Protein AF-A0AAV1B7C9-F1 (afdb_monomer_lite)

Radius of gyration: 20.55 Å; chains: 1; bounding box: 75×35×43 Å

Sequence (140 aa):
MKQSDSLNSNLNHEIRRKSQQPEHWKCLRLHTLDHLLSQLNLKTITGTLQYKSCLIQIDIHFDLLKKFEKVASYIKEKKYEVFQRAPDAWLKPVLPDCKSCRRKNKMQPLIEKKKEINWVFLVLIGCCNVRHLHMTGARK

Secondary structure (DSSP, 8-state):
--SHHHHHHHHHHHHHHTT---TT--PPPP--HHIIIIIS---EEEEEEE-TTT--EEEEEEEHHHHHHHHHHHHHHHTTT-SSS--HHHHS--PPPPTTT--TT--EE--S-GGG--HHHHHHTT---HHHH-------

pLDDT: mean 75.56, std 18.02, range [37.5, 95.62]

Foldseek 3Di:
DPDVVVVVVVVVVVVVVVPCDDPPDPDDDDDDPCCCCPVVVPQKDKFWWAQPVVRDIDIDIDGLVVLVCVLVVVCVVCVVVQPDHDDVCLQQFQDCADPPPRHGSRIATDDPDLVPDPPSVCNSRSNDDVVSVDPPPPDD

Structure (mmCIF, N/CA/C/O backbone):
data_AF-A0AAV1B7C9-F1
#
_entry.id   AF-A0AAV1B7C9-F1
#
loop_
_atom_site.group_PDB
_atom_site.id
_atom_site.type_symbol
_atom_site.label_atom_id
_atom_site.label_alt_id
_atom_site.label_comp_id
_atom_site.label_asym_id
_atom_site.label_entity_id
_atom_site.label_seq_id
_atom_site.pdbx_PDB_ins_code
_atom_site.Cartn_x
_atom_site.Cartn_y
_atom_site.Cartn_z
_atom_site.occupancy
_atom_site.B_iso_or_equiv
_atom_site.auth_seq_id
_atom_site.auth_comp_id
_atom_site.auth_asym_id
_atom_site.auth_atom_id
_atom_site.pdbx_PDB_model_num
ATOM 1 N N . MET A 1 1 ? 53.708 -12.780 -5.571 1.00 44.34 1 MET A N 1
ATOM 2 C CA . MET A 1 1 ? 52.281 -12.776 -5.967 1.00 44.34 1 MET A CA 1
ATOM 3 C C . MET A 1 1 ? 51.424 -12.498 -4.724 1.00 44.34 1 MET A C 1
ATOM 5 O O . MET A 1 1 ? 50.982 -13.429 -4.076 1.00 44.34 1 MET A O 1
ATOM 9 N N . LYS A 1 2 ? 51.320 -11.230 -4.289 1.00 48.50 2 LYS A N 1
ATOM 10 C CA . LYS A 1 2 ? 50.573 -10.799 -3.079 1.00 48.50 2 LYS A CA 1
ATOM 11 C C . LYS A 1 2 ? 49.985 -9.386 -3.263 1.00 48.50 2 LYS A C 1
ATOM 13 O O . LYS A 1 2 ? 50.160 -8.520 -2.415 1.00 48.50 2 LYS A O 1
ATOM 18 N N . GLN A 1 3 ? 49.376 -9.111 -4.417 1.00 46.75 3 GLN A N 1
ATOM 19 C CA . GLN A 1 3 ? 48.792 -7.789 -4.715 1.00 46.75 3 GLN A CA 1
ATO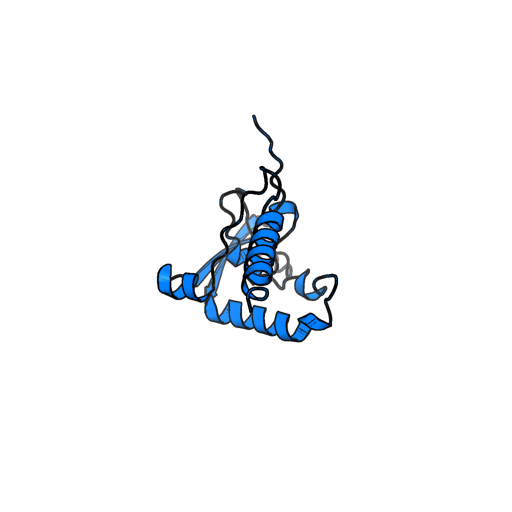M 20 C C . GLN A 1 3 ? 47.272 -7.822 -4.929 1.00 46.75 3 GLN A C 1
ATOM 22 O O . GLN A 1 3 ? 46.627 -6.785 -4.816 1.00 46.75 3 GLN A O 1
ATOM 27 N N . SER A 1 4 ? 46.674 -9.001 -5.132 1.00 45.09 4 SER A N 1
ATOM 28 C CA . SER A 1 4 ? 45.223 -9.174 -5.295 1.00 45.09 4 SER A CA 1
ATOM 29 C C . SER A 1 4 ? 44.439 -9.087 -3.979 1.00 45.09 4 SER A C 1
ATOM 31 O O . SER A 1 4 ? 43.325 -8.569 -3.962 1.00 45.09 4 SER A O 1
ATOM 33 N N . ASP A 1 5 ? 45.023 -9.525 -2.861 1.00 49.56 5 ASP A N 1
ATOM 34 C CA . ASP A 1 5 ? 44.287 -9.647 -1.590 1.00 49.56 5 ASP A CA 1
ATOM 35 C C . ASP A 1 5 ? 44.168 -8.310 -0.839 1.00 49.56 5 ASP A C 1
ATOM 37 O O . ASP A 1 5 ? 43.221 -8.083 -0.088 1.00 49.56 5 ASP A O 1
ATOM 41 N N . SER A 1 6 ? 45.097 -7.382 -1.099 1.00 46.94 6 SER A N 1
ATOM 42 C CA . SER A 1 6 ? 45.088 -6.026 -0.531 1.00 46.94 6 SER A CA 1
ATOM 43 C C . SER A 1 6 ? 44.044 -5.118 -1.197 1.00 46.94 6 SER A C 1
ATOM 45 O O . SER A 1 6 ? 43.419 -4.290 -0.539 1.00 46.94 6 SER A O 1
ATOM 47 N N . LEU A 1 7 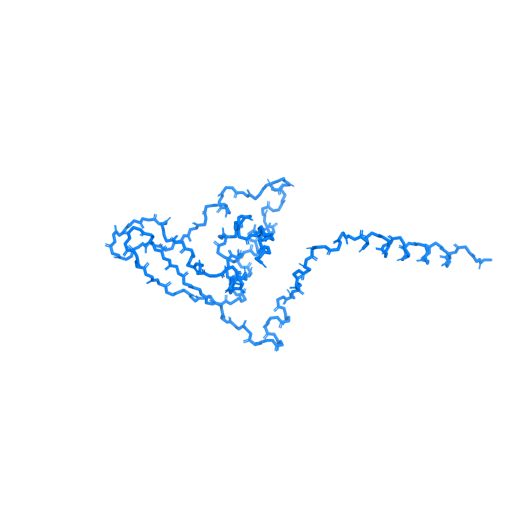? 43.785 -5.286 -2.497 1.00 47.78 7 LEU A N 1
ATOM 48 C CA . LEU A 1 7 ? 42.761 -4.498 -3.197 1.00 47.78 7 LEU A CA 1
ATOM 49 C C . LEU A 1 7 ? 41.343 -4.905 -2.772 1.00 47.78 7 LEU A C 1
ATOM 51 O O . LEU A 1 7 ? 40.483 -4.044 -2.593 1.00 47.78 7 LEU A O 1
ATOM 55 N N . ASN A 1 8 ? 41.117 -6.198 -2.517 1.00 50.81 8 ASN A N 1
ATOM 56 C CA . ASN A 1 8 ? 39.823 -6.701 -2.052 1.00 50.81 8 ASN A CA 1
ATOM 57 C C . ASN A 1 8 ? 39.514 -6.311 -0.597 1.00 50.81 8 ASN A C 1
ATOM 59 O O . ASN A 1 8 ? 38.357 -6.054 -0.260 1.00 50.81 8 ASN A O 1
ATOM 63 N N . SER A 1 9 ? 40.519 -6.223 0.281 1.00 49.19 9 SER A N 1
ATOM 64 C CA . SER A 1 9 ? 40.309 -5.741 1.653 1.00 49.19 9 SER A CA 1
ATOM 65 C C . SER A 1 9 ? 40.034 -4.234 1.692 1.00 49.19 9 SER A C 1
ATOM 67 O O . SER A 1 9 ? 39.154 -3.791 2.434 1.00 49.19 9 SER A O 1
ATOM 69 N N . ASN A 1 10 ? 40.702 -3.458 0.833 1.00 52.94 10 ASN A N 1
ATOM 70 C CA . ASN A 1 10 ? 40.494 -2.017 0.717 1.00 52.94 10 ASN A CA 1
ATOM 71 C C . ASN A 1 10 ? 39.118 -1.667 0.133 1.00 52.94 10 ASN A C 1
ATOM 73 O O . ASN A 1 10 ? 38.445 -0.800 0.687 1.00 52.94 10 ASN A O 1
ATOM 77 N N . LEU A 1 11 ? 38.630 -2.397 -0.878 1.00 49.97 11 LEU A N 1
ATOM 78 C CA . LEU A 1 11 ? 37.284 -2.189 -1.430 1.00 49.97 11 LEU A CA 1
ATOM 79 C C . LEU A 1 11 ? 36.189 -2.476 -0.386 1.00 49.97 11 LEU A C 1
ATOM 81 O O . LEU A 1 11 ? 35.245 -1.702 -0.226 1.00 49.97 11 LEU A O 1
ATOM 85 N N . ASN A 1 12 ? 36.353 -3.546 0.398 1.00 48.03 12 ASN A N 1
ATOM 86 C CA . ASN A 1 12 ? 35.435 -3.885 1.489 1.00 48.03 12 ASN A CA 1
ATOM 87 C C . ASN A 1 12 ? 35.490 -2.870 2.647 1.00 48.03 12 ASN A C 1
ATOM 89 O O . ASN A 1 12 ? 34.463 -2.563 3.260 1.00 48.03 12 ASN A O 1
ATOM 93 N N . HIS A 1 13 ? 36.663 -2.295 2.928 1.00 46.22 13 HIS A N 1
ATOM 94 C CA . HIS A 1 13 ? 36.818 -1.228 3.918 1.00 46.22 13 HIS A CA 1
ATOM 95 C C . HIS A 1 13 ? 36.212 0.104 3.432 1.00 46.22 13 HIS A C 1
ATOM 97 O O . HIS A 1 13 ? 35.698 0.891 4.232 1.00 46.22 13 HIS A O 1
ATOM 103 N N . GLU A 1 14 ? 36.237 0.375 2.131 1.00 46.12 14 GLU A N 1
ATOM 104 C CA . GLU A 1 14 ? 35.696 1.599 1.535 1.00 46.12 14 GLU A CA 1
ATOM 105 C C . GLU A 1 14 ? 34.162 1.557 1.421 1.00 46.12 14 GLU A C 1
ATOM 107 O O . GLU A 1 14 ? 33.488 2.551 1.704 1.00 46.12 14 GLU A O 1
ATOM 112 N N . ILE A 1 15 ? 33.592 0.371 1.171 1.00 50.75 15 ILE A N 1
ATOM 113 C CA . ILE A 1 15 ? 32.145 0.112 1.271 1.00 50.75 15 ILE A CA 1
ATOM 114 C C . ILE A 1 15 ? 31.652 0.293 2.720 1.00 50.75 15 ILE A C 1
ATOM 116 O O . ILE A 1 15 ? 30.602 0.898 2.935 1.00 50.75 15 ILE A O 1
ATOM 120 N N . ARG A 1 16 ? 32.441 -0.121 3.727 1.00 44.38 16 ARG A N 1
ATOM 121 C CA . ARG A 1 16 ? 32.158 0.146 5.156 1.00 44.38 16 ARG A CA 1
ATOM 122 C C . ARG A 1 16 ? 32.345 1.609 5.572 1.00 44.38 16 ARG A C 1
ATOM 124 O O . ARG A 1 16 ? 31.698 2.054 6.513 1.00 44.38 16 ARG A O 1
ATOM 131 N N . ARG A 1 17 ? 33.187 2.393 4.894 1.00 39.44 17 ARG A N 1
ATOM 132 C CA . ARG A 1 17 ? 33.321 3.832 5.195 1.00 39.44 17 ARG A CA 1
ATOM 133 C C . ARG A 1 17 ? 32.174 4.668 4.623 1.00 39.44 17 ARG A C 1
ATOM 135 O O . ARG A 1 17 ? 31.804 5.667 5.230 1.00 39.44 17 ARG A O 1
ATOM 142 N N . LYS A 1 18 ? 31.519 4.232 3.539 1.00 39.12 18 LYS A N 1
ATOM 143 C CA . LYS A 1 18 ? 30.287 4.886 3.048 1.00 39.12 18 LYS A CA 1
ATOM 144 C C . LYS A 1 18 ? 29.045 4.628 3.916 1.00 39.12 18 LYS A C 1
ATOM 146 O O . LYS A 1 18 ? 28.028 5.287 3.703 1.00 39.12 18 LYS A O 1
ATOM 151 N N . SER A 1 19 ? 29.120 3.739 4.915 1.00 48.16 19 SER A N 1
ATOM 152 C CA . SER A 1 19 ? 28.066 3.565 5.928 1.00 48.16 19 SER A CA 1
ATOM 153 C C . SER A 1 19 ? 28.167 4.514 7.128 1.00 48.16 19 SER A C 1
ATOM 155 O O . SER A 1 19 ? 27.333 4.430 8.025 1.00 48.16 19 SER A O 1
ATOM 157 N N . GLN A 1 20 ? 29.117 5.457 7.143 1.00 48.12 20 GLN A N 1
ATOM 158 C CA . GLN A 1 20 ? 29.117 6.560 8.110 1.00 48.12 20 GLN A CA 1
ATOM 159 C C . GLN A 1 20 ? 28.099 7.634 7.669 1.00 48.12 20 GLN A C 1
ATOM 161 O O . GLN A 1 20 ? 28.437 8.693 7.149 1.00 48.12 20 GLN A O 1
ATOM 166 N N . GLN A 1 21 ? 26.816 7.311 7.801 1.00 51.94 21 GLN A N 1
ATOM 167 C CA . GLN A 1 21 ? 25.692 8.222 7.575 1.00 51.94 21 GLN A CA 1
ATOM 168 C C . GLN A 1 21 ? 25.249 8.798 8.937 1.00 51.94 21 GLN A C 1
ATOM 170 O O . GLN A 1 21 ? 25.263 8.062 9.922 1.00 51.94 21 GLN A O 1
ATOM 175 N N . PRO A 1 22 ? 24.853 10.081 9.025 1.00 42.78 22 PRO A N 1
ATOM 176 C CA . PRO A 1 22 ? 24.742 10.837 10.282 1.00 42.78 22 PRO A CA 1
ATOM 177 C C . PRO A 1 22 ? 23.819 10.192 11.333 1.00 42.78 22 PRO A C 1
ATOM 179 O O . PRO A 1 22 ? 22.810 9.600 10.995 1.00 42.78 22 PRO A O 1
ATOM 182 N N . GLU A 1 23 ? 24.111 10.370 12.620 1.00 46.16 23 GLU A N 1
ATOM 183 C CA . GLU A 1 23 ? 23.472 9.754 13.810 1.00 46.16 23 GLU A CA 1
ATOM 184 C C . GLU A 1 23 ? 21.951 10.024 14.032 1.00 46.16 23 GLU A C 1
ATOM 186 O O . GLU A 1 23 ? 21.461 9.975 15.156 1.00 46.16 23 GLU A O 1
ATOM 191 N N . HIS A 1 24 ? 21.155 10.327 13.002 1.00 50.75 24 HIS A N 1
ATOM 192 C CA . HIS A 1 24 ? 19.719 10.621 13.146 1.00 50.75 24 HIS A CA 1
ATOM 193 C C . HIS A 1 24 ? 18.784 9.982 12.104 1.00 50.75 24 HIS A C 1
ATOM 195 O O . HIS A 1 24 ? 17.564 10.122 12.233 1.00 50.75 24 HIS A O 1
ATOM 201 N N . TRP A 1 25 ? 19.276 9.247 11.101 1.00 46.09 25 TRP A N 1
ATOM 202 C CA . TRP A 1 25 ? 18.384 8.485 10.216 1.00 46.09 25 TRP A CA 1
ATOM 203 C C . TRP A 1 25 ? 18.091 7.125 10.858 1.00 46.09 25 TRP A C 1
ATOM 205 O O . TRP A 1 25 ? 18.892 6.195 10.838 1.00 46.09 25 TRP A O 1
ATOM 215 N N . LYS A 1 26 ? 16.907 6.987 11.456 1.00 50.78 26 LYS A N 1
ATOM 216 C CA . LYS A 1 26 ? 16.414 5.673 11.874 1.00 50.78 26 LYS A CA 1
ATOM 217 C C . LYS A 1 26 ? 16.237 4.829 10.609 1.00 50.78 26 LYS A C 1
ATOM 219 O O . LYS A 1 26 ? 15.351 5.123 9.807 1.00 50.78 26 LYS A O 1
ATOM 224 N N . CYS A 1 27 ? 17.089 3.825 10.400 1.00 53.47 27 CYS A N 1
ATOM 225 C CA . CYS A 1 27 ? 16.982 2.945 9.242 1.00 53.47 27 CYS A CA 1
ATOM 226 C C . CYS A 1 27 ? 15.609 2.266 9.266 1.00 53.47 27 CYS A C 1
ATOM 228 O O . CYS A 1 27 ? 15.272 1.553 10.216 1.00 53.47 27 CYS A O 1
ATOM 230 N N . LEU A 1 28 ? 14.808 2.473 8.224 1.00 61.12 28 LEU A N 1
ATOM 231 C CA . LEU A 1 28 ? 13.632 1.644 8.006 1.00 61.12 28 LEU A CA 1
ATOM 232 C C . LEU A 1 28 ? 14.133 0.225 7.698 1.00 61.12 28 LEU A C 1
ATOM 234 O O . LEU A 1 28 ? 14.960 0.050 6.804 1.00 61.12 28 LEU A O 1
ATOM 238 N N . ARG A 1 29 ? 13.668 -0.787 8.442 1.00 70.31 29 ARG A N 1
ATOM 239 C CA . ARG A 1 29 ? 14.011 -2.182 8.133 1.00 70.31 29 ARG A CA 1
ATOM 240 C C . ARG A 1 29 ? 13.421 -2.549 6.775 1.00 70.31 29 ARG A C 1
ATOM 242 O O . ARG A 1 29 ? 12.205 -2.502 6.593 1.00 70.31 29 ARG A O 1
ATOM 249 N N . LEU A 1 30 ? 14.293 -2.891 5.831 1.00 74.06 30 LEU A N 1
ATOM 250 C CA . LEU A 1 30 ? 13.900 -3.381 4.519 1.00 74.06 30 LEU A CA 1
ATOM 251 C C . LEU A 1 30 ? 13.554 -4.868 4.634 1.00 74.06 30 LEU A C 1
ATOM 253 O O . LEU A 1 30 ? 14.399 -5.672 5.020 1.00 74.06 30 LEU A O 1
ATOM 257 N N . HIS A 1 31 ? 12.321 -5.225 4.287 1.00 83.38 31 HIS A N 1
ATOM 258 C CA . HIS A 1 31 ? 11.877 -6.614 4.203 1.00 83.38 31 HIS A CA 1
ATOM 259 C C . HIS A 1 31 ? 11.689 -7.005 2.736 1.00 83.38 31 HIS A C 1
ATOM 261 O O . HIS A 1 31 ? 11.152 -6.227 1.945 1.00 83.38 31 HIS A O 1
ATOM 267 N N . THR A 1 32 ? 12.129 -8.209 2.372 1.00 89.44 32 THR A N 1
ATOM 268 C CA . THR A 1 32 ? 11.845 -8.796 1.056 1.00 89.44 32 THR A CA 1
ATOM 269 C C . THR A 1 32 ? 10.402 -9.296 1.006 1.00 89.44 32 THR A C 1
ATOM 271 O O . THR A 1 32 ? 9.808 -9.598 2.041 1.00 89.44 32 THR A O 1
ATOM 274 N N . LEU A 1 33 ? 9.828 -9.415 -0.197 1.00 90.19 33 LEU A N 1
ATOM 275 C CA . LEU A 1 33 ? 8.487 -9.988 -0.361 1.00 90.19 33 LEU A CA 1
ATOM 276 C C . LEU A 1 33 ? 8.406 -11.408 0.221 1.00 90.19 33 LEU A C 1
ATOM 278 O O . LEU A 1 33 ? 7.448 -11.723 0.919 1.00 90.19 33 LEU A O 1
ATOM 282 N N . ASP A 1 34 ? 9.432 -12.227 -0.014 1.00 91.56 34 ASP A N 1
ATOM 283 C CA . ASP A 1 34 ? 9.516 -13.579 0.541 1.00 91.56 34 ASP A CA 1
ATOM 284 C C . ASP A 1 34 ? 9.504 -13.573 2.076 1.00 91.56 34 ASP A C 1
ATOM 286 O O . ASP A 1 34 ? 8.725 -14.295 2.684 1.00 91.56 34 ASP A O 1
ATOM 290 N N . HIS A 1 35 ? 10.251 -12.675 2.725 1.00 92.00 35 HIS A N 1
ATOM 291 C CA . HIS A 1 35 ? 10.183 -12.526 4.180 1.00 92.00 35 HIS A CA 1
ATOM 292 C C . HIS A 1 35 ? 8.755 -12.189 4.650 1.00 92.00 35 HIS A C 1
ATOM 294 O O . HIS A 1 35 ? 8.286 -12.725 5.656 1.00 92.00 35 HIS A O 1
ATOM 300 N N . LEU A 1 36 ? 8.047 -11.290 3.955 1.00 90.38 36 LEU A N 1
ATOM 301 C CA . LEU A 1 36 ? 6.669 -10.931 4.315 1.00 90.38 36 LEU A CA 1
ATOM 302 C C . LEU A 1 36 ? 5.712 -12.128 4.190 1.00 90.38 36 LEU A C 1
ATOM 304 O O . LEU A 1 36 ? 4.872 -12.330 5.065 1.00 90.38 36 LEU A O 1
ATOM 308 N N . LEU A 1 37 ? 5.844 -12.923 3.130 1.00 92.88 37 LEU A N 1
ATOM 309 C CA . LEU A 1 37 ? 4.953 -14.050 2.852 1.00 92.88 37 LEU A CA 1
ATOM 310 C C . LEU A 1 37 ? 5.289 -15.286 3.689 1.00 92.88 37 LEU A C 1
ATOM 312 O O . LEU A 1 37 ? 4.396 -15.882 4.282 1.00 92.88 37 LEU A O 1
ATOM 316 N N . SER A 1 38 ? 6.562 -15.660 3.747 1.00 91.50 38 SER A N 1
ATOM 317 C CA . SER A 1 38 ? 7.024 -16.935 4.295 1.00 91.50 38 SER A CA 1
ATOM 318 C C . SER A 1 38 ? 7.238 -16.869 5.807 1.00 91.50 38 SER A C 1
ATOM 320 O O . SER A 1 38 ? 6.842 -17.784 6.523 1.00 91.50 38 SER A O 1
ATOM 322 N N . GLN A 1 39 ? 7.821 -15.779 6.321 1.00 92.38 39 GLN A N 1
ATOM 323 C CA . GLN A 1 39 ? 8.148 -15.662 7.750 1.00 92.38 39 GLN A CA 1
ATOM 324 C C . GLN A 1 39 ? 7.055 -14.959 8.554 1.00 92.38 39 GLN A C 1
ATOM 326 O O . GLN A 1 39 ? 6.768 -15.353 9.681 1.00 92.38 39 GLN A O 1
ATOM 331 N N . LEU A 1 40 ? 6.435 -13.922 7.984 1.00 89.00 40 LEU A N 1
ATOM 332 C CA . LEU A 1 40 ? 5.365 -13.171 8.654 1.00 89.00 40 LEU A CA 1
ATOM 333 C C . LEU A 1 40 ? 3.956 -13.658 8.282 1.00 89.00 40 LEU A C 1
ATOM 335 O O . LEU A 1 40 ? 2.983 -13.154 8.841 1.00 89.00 40 LEU A O 1
ATOM 339 N N . ASN A 1 41 ? 3.834 -14.613 7.348 1.00 91.38 41 ASN A N 1
ATOM 340 C CA . ASN A 1 41 ? 2.562 -15.144 6.843 1.00 91.38 41 ASN A CA 1
ATOM 341 C C . ASN A 1 41 ? 1.576 -14.046 6.389 1.00 91.38 41 ASN A C 1
ATOM 343 O O . ASN A 1 41 ? 0.354 -14.171 6.516 1.00 91.38 41 ASN A O 1
ATOM 347 N N . LEU A 1 42 ? 2.105 -12.937 5.867 1.00 91.44 42 LEU A N 1
ATOM 348 C CA . LEU A 1 42 ? 1.326 -11.754 5.528 1.00 91.44 42 LEU A CA 1
ATOM 349 C C . LEU A 1 42 ? 0.758 -11.891 4.113 1.00 91.44 42 LEU A C 1
ATOM 351 O O . LEU A 1 42 ? 1.321 -11.396 3.145 1.00 91.44 42 LEU A O 1
ATOM 355 N N . LYS A 1 43 ? -0.369 -12.594 3.984 1.00 94.50 43 LYS A N 1
ATOM 356 C CA . LYS A 1 43 ? -1.029 -12.831 2.683 1.00 94.50 43 LYS A CA 1
ATOM 357 C C . LYS A 1 43 ? -1.913 -11.672 2.233 1.00 94.50 43 LYS A C 1
ATOM 359 O O . LYS A 1 43 ? -2.053 -11.425 1.037 1.00 94.50 43 LYS A O 1
ATOM 364 N N . THR A 1 44 ? -2.484 -10.953 3.193 1.00 94.94 44 THR A N 1
ATOM 365 C CA . THR A 1 44 ? -3.432 -9.867 2.946 1.00 94.94 44 THR A CA 1
ATOM 366 C C . THR A 1 44 ? -2.907 -8.578 3.546 1.00 94.94 44 THR A C 1
ATOM 368 O O . THR A 1 44 ? -2.478 -8.544 4.697 1.00 94.94 44 THR A O 1
ATOM 371 N N . ILE A 1 45 ? -2.983 -7.501 2.774 1.00 93.00 45 ILE A N 1
ATOM 372 C CA . ILE A 1 45 ? -2.729 -6.146 3.246 1.00 93.00 45 ILE A CA 1
ATOM 373 C C . ILE A 1 45 ? -4.046 -5.413 3.354 1.00 93.00 45 ILE A C 1
ATOM 375 O O . ILE A 1 45 ? -4.825 -5.366 2.401 1.00 93.00 45 ILE A O 1
ATOM 379 N N . THR A 1 46 ? -4.248 -4.798 4.509 1.00 93.44 46 THR A N 1
ATOM 380 C CA . THR A 1 46 ? -5.427 -4.004 4.809 1.00 93.44 46 THR A CA 1
ATOM 381 C C . THR A 1 46 ? -5.061 -2.544 5.007 1.00 93.44 46 THR A C 1
ATOM 383 O O . THR A 1 46 ? -3.945 -2.193 5.408 1.00 93.44 46 THR A O 1
ATOM 386 N N . GLY A 1 47 ? -6.022 -1.681 4.717 1.00 92.75 47 GLY A N 1
ATOM 387 C CA . GLY A 1 47 ? -5.943 -0.285 5.089 1.00 92.75 47 GLY A CA 1
ATOM 388 C C . GLY A 1 47 ? -7.277 0.412 4.906 1.00 92.75 47 GLY A C 1
ATOM 389 O O . GLY A 1 47 ? -8.109 0.004 4.094 1.00 92.75 47 GLY A O 1
ATOM 390 N N . THR A 1 48 ? -7.459 1.478 5.670 1.00 94.00 48 THR A N 1
ATOM 391 C CA . THR A 1 48 ? -8.693 2.254 5.682 1.00 94.00 48 THR A CA 1
ATOM 392 C C . THR A 1 48 ? -8.527 3.487 4.809 1.00 94.00 48 THR A C 1
ATOM 394 O O . THR A 1 48 ? -7.526 4.206 4.887 1.00 94.00 48 THR A O 1
ATOM 397 N N . LEU A 1 49 ? -9.518 3.749 3.962 1.00 92.31 49 LEU A N 1
ATOM 398 C CA . LEU A 1 49 ? -9.626 4.988 3.207 1.00 92.31 49 LEU A CA 1
ATOM 399 C C . LEU A 1 49 ? -10.768 5.835 3.757 1.00 92.31 49 LEU A C 1
ATOM 401 O O . LEU A 1 49 ? -11.834 5.311 4.054 1.00 92.31 49 LEU A O 1
ATOM 405 N N . GLN A 1 50 ? -10.582 7.150 3.803 1.00 92.62 50 GLN A N 1
ATOM 406 C CA . GLN A 1 50 ? -11.590 8.123 4.195 1.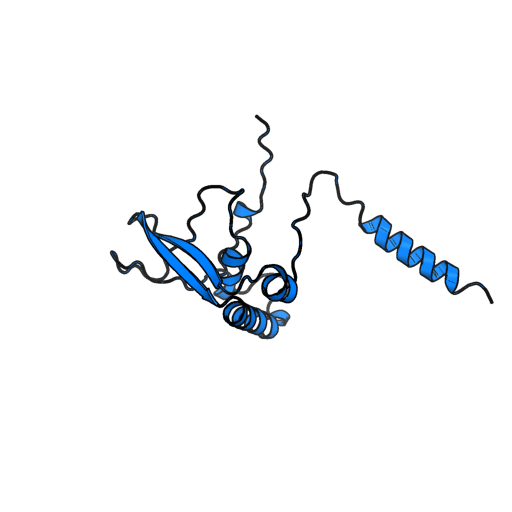00 92.62 50 GLN A CA 1
ATOM 407 C C . GLN A 1 50 ? -11.750 9.226 3.145 1.00 92.62 50 GLN A C 1
ATOM 409 O O . GLN A 1 50 ? -10.768 9.800 2.657 1.00 92.62 50 GLN A O 1
ATOM 414 N N . TYR A 1 51 ? -12.996 9.608 2.856 1.00 92.12 51 TYR A N 1
ATOM 415 C CA . TYR A 1 51 ? -13.267 10.878 2.185 1.00 92.12 51 TYR A CA 1
ATOM 416 C C . TYR A 1 51 ? -13.516 11.992 3.202 1.00 92.12 51 TYR A C 1
ATOM 418 O O . TYR A 1 51 ? -14.492 11.953 3.942 1.00 92.12 51 TYR A O 1
ATOM 426 N N . LYS A 1 52 ? -12.667 13.025 3.197 1.00 86.06 52 LYS A N 1
ATOM 427 C CA . LYS A 1 52 ? -12.704 14.121 4.184 1.00 86.06 52 LYS A CA 1
ATOM 428 C C . LYS A 1 52 ? -14.045 14.851 4.265 1.00 86.06 52 LYS A C 1
ATOM 430 O O . LYS A 1 52 ? -14.468 15.186 5.359 1.00 86.06 52 LYS A O 1
ATOM 435 N N . SER A 1 53 ? -14.711 15.098 3.137 1.00 87.25 53 SER A N 1
ATOM 436 C CA . SER A 1 53 ? -15.942 15.904 3.142 1.00 87.25 53 SER A CA 1
ATOM 437 C C . SER A 1 53 ? -17.169 15.140 3.637 1.00 87.25 53 SER A C 1
ATOM 439 O O . SER A 1 53 ? -18.091 15.763 4.142 1.00 87.25 53 SER A O 1
ATOM 441 N N . CYS A 1 54 ? -17.198 13.812 3.488 1.00 88.00 54 CYS A N 1
ATOM 442 C CA . CYS A 1 54 ? -18.320 12.989 3.960 1.00 88.00 54 CYS A CA 1
ATOM 443 C C . CYS A 1 54 ? -17.984 12.191 5.222 1.00 88.00 54 CYS A C 1
ATOM 445 O O . CYS A 1 54 ? -18.851 11.496 5.731 1.00 88.00 54 CYS A O 1
ATOM 447 N N . LEU A 1 55 ? -16.723 12.220 5.666 1.00 89.25 55 LEU A N 1
ATOM 448 C CA . LEU A 1 55 ? -16.160 11.445 6.779 1.00 89.25 55 LEU A CA 1
ATOM 449 C C . LEU A 1 55 ? -16.319 9.919 6.679 1.00 89.25 55 LEU A C 1
ATOM 451 O O . LEU A 1 55 ? -15.881 9.203 7.574 1.00 89.25 55 LEU A O 1
ATOM 455 N N . ILE A 1 56 ? -16.851 9.415 5.566 1.00 90.94 56 ILE A N 1
ATOM 456 C CA . ILE A 1 56 ? -17.051 7.989 5.317 1.00 90.94 56 ILE A CA 1
ATOM 457 C C . ILE A 1 56 ? -15.719 7.286 5.172 1.00 90.94 56 ILE A C 1
ATOM 459 O O . ILE A 1 56 ? -14.848 7.731 4.416 1.00 90.94 56 ILE A O 1
ATOM 463 N N . GLN A 1 57 ? -15.635 6.155 5.859 1.00 93.31 57 GLN A N 1
ATOM 464 C CA . GLN A 1 57 ? -14.508 5.249 5.844 1.00 93.31 57 GLN A CA 1
ATOM 465 C C . GLN A 1 57 ? -14.884 3.955 5.126 1.00 93.31 57 GLN A C 1
ATOM 467 O O . GLN A 1 57 ? -16.030 3.507 5.177 1.00 93.31 57 GLN A O 1
ATOM 472 N N . ILE A 1 58 ? -13.916 3.374 4.430 1.00 92.25 58 ILE A N 1
ATOM 473 C CA . ILE A 1 58 ? -14.015 2.030 3.870 1.00 92.25 58 ILE A CA 1
ATOM 474 C C . ILE A 1 58 ? -12.712 1.296 4.140 1.00 92.25 58 ILE A C 1
ATOM 476 O O . ILE A 1 58 ? -11.632 1.867 3.973 1.00 92.25 58 ILE A O 1
ATOM 480 N N . ASP A 1 59 ? -12.822 0.020 4.474 1.00 93.19 59 ASP A N 1
ATOM 481 C CA . ASP A 1 59 ? -11.666 -0.857 4.561 1.00 93.19 59 ASP A CA 1
ATOM 482 C C . ASP A 1 59 ? -11.452 -1.561 3.234 1.00 93.19 59 ASP A C 1
ATOM 484 O O . ASP A 1 59 ? -12.378 -2.104 2.621 1.00 93.19 59 ASP A O 1
ATOM 488 N N . ILE A 1 60 ? -10.206 -1.542 2.781 1.00 92.25 60 ILE A N 1
ATOM 489 C CA . ILE A 1 60 ? -9.793 -2.221 1.566 1.00 92.25 60 ILE A CA 1
ATOM 490 C C . ILE A 1 60 ? -8.755 -3.280 1.886 1.00 92.25 60 ILE A C 1
ATOM 492 O O . ILE A 1 60 ? -7.900 -3.114 2.755 1.00 92.25 60 ILE A O 1
ATOM 496 N N . HIS A 1 61 ? -8.867 -4.380 1.156 1.00 94.44 61 HIS A N 1
ATOM 497 C CA . HIS A 1 61 ? -8.098 -5.590 1.366 1.00 94.44 61 HIS A CA 1
ATOM 498 C C . HIS A 1 61 ? -7.476 -5.979 0.032 1.00 94.44 61 HIS A C 1
ATOM 500 O O . HIS A 1 61 ? -8.164 -6.040 -0.990 1.00 94.44 61 HIS A O 1
ATOM 506 N N . PHE A 1 62 ? -6.176 -6.233 0.037 1.00 93.88 62 PHE A N 1
ATOM 507 C CA . PHE A 1 62 ? -5.449 -6.705 -1.129 1.00 93.88 62 PHE A CA 1
ATOM 508 C C . PHE A 1 62 ? -4.729 -8.001 -0.806 1.00 93.88 62 PHE A C 1
ATOM 510 O O . PHE A 1 62 ? -4.093 -8.112 0.238 1.00 93.88 62 PHE A O 1
ATOM 517 N N . ASP A 1 63 ? -4.765 -8.937 -1.746 1.00 95.62 63 ASP A N 1
ATOM 518 C CA . ASP A 1 63 ? -3.772 -10.003 -1.821 1.00 95.62 63 ASP A CA 1
ATOM 519 C C . ASP A 1 63 ? -2.393 -9.357 -2.041 1.00 95.62 63 ASP A C 1
ATOM 521 O O . ASP A 1 63 ? -2.201 -8.624 -3.022 1.00 95.62 63 ASP A O 1
ATOM 525 N N . LEU A 1 64 ? -1.469 -9.559 -1.094 1.00 93.19 64 LEU A N 1
ATOM 526 C CA . LEU A 1 64 ? -0.155 -8.914 -1.114 1.00 93.19 64 LEU A CA 1
ATOM 527 C C . LEU A 1 64 ? 0.607 -9.285 -2.385 1.00 93.19 64 LEU A C 1
ATOM 529 O O . LEU A 1 64 ? 1.115 -8.391 -3.061 1.00 93.19 64 LEU A O 1
ATOM 533 N N . LEU A 1 65 ? 0.673 -10.578 -2.710 1.00 94.25 65 LEU A N 1
ATOM 534 C CA . LEU A 1 65 ? 1.462 -11.077 -3.830 1.00 94.25 65 LEU A CA 1
ATOM 535 C C . LEU A 1 65 ? 0.940 -10.494 -5.144 1.00 94.25 65 LEU A C 1
ATOM 537 O O . LEU A 1 65 ? 1.674 -9.801 -5.846 1.00 94.25 65 LEU A O 1
ATOM 541 N N . LYS A 1 66 ? -0.359 -10.660 -5.416 1.00 95.25 66 LYS A N 1
ATOM 542 C CA . LYS A 1 66 ? -0.983 -10.169 -6.655 1.00 95.25 66 LYS A CA 1
ATOM 543 C C . LYS A 1 66 ? -0.840 -8.659 -6.802 1.00 95.25 66 LYS A C 1
ATOM 545 O O . LYS A 1 66 ? -0.581 -8.144 -7.892 1.00 95.25 66 LYS A O 1
ATOM 550 N N . LYS A 1 67 ? -1.034 -7.913 -5.709 1.00 93.25 67 LYS A N 1
ATOM 551 C CA . LYS A 1 67 ? -0.931 -6.452 -5.740 1.00 93.25 67 LYS A CA 1
ATOM 552 C C . LYS A 1 67 ? 0.512 -6.007 -5.952 1.00 93.25 67 LYS A C 1
ATOM 554 O O . LYS A 1 67 ? 0.736 -5.092 -6.744 1.00 93.25 67 LYS A O 1
ATOM 559 N N . PHE A 1 68 ? 1.466 -6.649 -5.284 1.00 93.38 68 PHE A N 1
ATOM 560 C CA . PHE A 1 68 ? 2.886 -6.372 -5.451 1.00 93.38 68 PHE A CA 1
ATOM 561 C C . PHE A 1 68 ? 3.339 -6.658 -6.880 1.00 93.38 68 PHE A C 1
ATOM 563 O O . PHE A 1 68 ? 3.940 -5.786 -7.494 1.00 93.38 68 PHE A O 1
ATOM 570 N N . GLU A 1 69 ? 2.997 -7.815 -7.446 1.00 93.94 69 GLU A N 1
ATOM 571 C CA . GLU A 1 69 ? 3.350 -8.182 -8.822 1.00 93.94 69 GLU A CA 1
ATOM 572 C C . GLU A 1 69 ? 2.807 -7.182 -9.843 1.00 93.94 69 GLU A C 1
ATOM 574 O O . GLU A 1 69 ? 3.534 -6.773 -10.751 1.00 93.94 69 GLU A O 1
ATOM 579 N N . LYS A 1 70 ? 1.561 -6.719 -9.666 1.00 91.44 70 LYS A N 1
ATOM 580 C CA . LYS A 1 70 ? 0.961 -5.688 -10.524 1.00 91.44 70 LYS A CA 1
ATOM 581 C C . LYS A 1 70 ? 1.759 -4.385 -10.479 1.00 91.44 70 LYS A C 1
ATOM 583 O O . LYS A 1 70 ? 2.044 -3.789 -11.515 1.00 91.44 70 LYS A O 1
ATOM 588 N N . VAL A 1 71 ? 2.107 -3.938 -9.274 1.00 88.56 71 VAL A N 1
ATOM 589 C CA . VAL A 1 71 ? 2.866 -2.701 -9.062 1.00 88.56 71 VAL A CA 1
ATOM 590 C C . VAL A 1 71 ? 4.299 -2.848 -9.585 1.00 88.56 71 VAL A C 1
ATOM 592 O O . VAL A 1 71 ? 4.772 -1.985 -10.319 1.00 88.56 71 VAL A O 1
ATOM 595 N N . ALA A 1 72 ? 4.975 -3.954 -9.276 1.00 89.44 72 ALA A N 1
ATOM 596 C CA . ALA A 1 72 ? 6.336 -4.244 -9.715 1.00 89.44 72 ALA A CA 1
ATOM 597 C C . ALA A 1 72 ? 6.437 -4.352 -11.241 1.00 89.44 72 ALA A C 1
ATOM 599 O O . ALA A 1 72 ? 7.367 -3.802 -11.829 1.00 89.44 72 ALA A O 1
ATOM 600 N N . SER A 1 73 ? 5.464 -4.998 -11.888 1.00 90.56 73 SER A N 1
ATOM 601 C CA . SER A 1 73 ? 5.384 -5.085 -13.351 1.00 90.56 73 SER A CA 1
ATOM 602 C C . SER A 1 73 ? 5.254 -3.702 -13.983 1.00 90.56 73 SER A C 1
ATOM 604 O O . SER A 1 73 ? 6.020 -3.377 -14.887 1.00 90.56 73 SER A O 1
ATOM 606 N N . TYR A 1 74 ? 4.378 -2.851 -13.440 1.00 86.31 74 TYR A N 1
ATOM 607 C CA . TYR A 1 74 ? 4.235 -1.470 -13.904 1.00 86.31 74 TYR A CA 1
ATOM 608 C C . TYR A 1 74 ? 5.537 -0.669 -13.746 1.00 86.31 74 TYR A C 1
ATOM 610 O O . TYR A 1 74 ? 5.955 0.014 -14.679 1.00 86.31 74 TYR A O 1
ATOM 618 N N . ILE A 1 75 ? 6.218 -0.765 -12.590 1.00 83.50 75 ILE A N 1
ATOM 619 C CA . ILE A 1 75 ? 7.529 -0.115 -12.404 1.00 83.50 75 ILE A CA 1
ATOM 620 C C . ILE A 1 75 ? 8.511 -0.635 -13.453 1.00 83.50 75 ILE A C 1
ATOM 622 O O . ILE A 1 75 ? 9.201 0.156 -14.082 1.00 83.50 75 ILE A O 1
ATOM 626 N N . LYS A 1 76 ? 8.596 -1.956 -13.643 1.00 87.06 76 LYS A N 1
ATOM 627 C CA . LYS A 1 76 ? 9.556 -2.581 -14.560 1.00 87.06 76 LYS A CA 1
ATOM 628 C C . LYS A 1 76 ? 9.358 -2.117 -16.001 1.00 87.06 76 LYS A C 1
ATOM 630 O O . LYS A 1 76 ? 10.353 -1.890 -16.682 1.00 87.06 76 LYS A O 1
ATOM 635 N N . GLU A 1 77 ? 8.109 -1.977 -16.433 1.00 87.25 77 GLU A N 1
ATOM 636 C CA . GLU A 1 77 ? 7.746 -1.460 -17.753 1.00 87.25 77 GLU A CA 1
ATOM 637 C C . GLU A 1 77 ? 8.128 0.018 -17.894 1.00 87.25 77 GLU A C 1
ATOM 639 O O . GLU A 1 77 ? 8.720 0.419 -18.891 1.00 87.25 77 GLU A O 1
ATOM 644 N N . LYS A 1 78 ? 7.863 0.823 -16.859 1.00 81.81 78 LYS A N 1
ATOM 645 C CA . LYS A 1 78 ? 8.018 2.281 -16.911 1.00 81.81 78 LYS A CA 1
ATOM 646 C C . LYS A 1 78 ? 9.364 2.810 -16.433 1.00 81.81 78 LYS A C 1
ATOM 648 O O . LYS A 1 78 ? 9.620 3.995 -16.602 1.00 81.81 78 LYS A O 1
ATOM 653 N N . LYS A 1 79 ? 10.250 1.972 -15.883 1.00 75.75 79 LYS A N 1
ATOM 654 C CA . LYS A 1 79 ? 11.502 2.393 -15.216 1.00 75.75 79 LYS A CA 1
ATOM 655 C C . LYS A 1 79 ? 12.430 3.245 -16.085 1.00 75.75 79 LYS A C 1
ATOM 657 O O . LYS A 1 79 ? 13.130 4.094 -15.551 1.00 75.75 79 LYS A O 1
ATOM 662 N N . TYR A 1 80 ? 12.433 3.033 -17.400 1.00 75.69 80 TYR A N 1
ATOM 663 C CA . TYR A 1 80 ? 13.265 3.801 -18.331 1.00 75.69 80 TYR A CA 1
ATOM 664 C C . TYR A 1 80 ? 12.614 5.122 -18.771 1.00 75.69 80 TYR A C 1
ATOM 666 O O . TYR A 1 80 ? 13.296 5.999 -19.283 1.00 75.69 80 TYR A O 1
ATOM 674 N N . GLU A 1 81 ? 11.313 5.304 -18.538 1.00 71.00 81 GLU A N 1
ATOM 675 C CA . GLU A 1 81 ? 10.606 6.568 -18.792 1.00 71.00 81 GLU A CA 1
ATOM 676 C C . GLU A 1 81 ? 10.736 7.537 -17.598 1.00 71.00 81 GLU A C 1
ATOM 678 O O . GLU A 1 81 ? 10.421 8.719 -17.709 1.00 71.00 81 GLU A O 1
ATOM 683 N N . VAL A 1 82 ? 11.212 7.051 -16.442 1.00 60.50 82 VAL A N 1
ATOM 684 C CA . VAL A 1 82 ? 11.148 7.746 -15.144 1.00 60.50 82 VAL A CA 1
ATOM 685 C C . VAL A 1 82 ? 12.485 7.794 -14.413 1.00 60.50 82 VAL A C 1
ATOM 687 O O . VAL A 1 82 ? 12.612 7.382 -13.265 1.00 60.50 82 VAL A O 1
ATOM 690 N N . PHE A 1 83 ? 13.502 8.345 -15.076 1.00 62.91 83 PHE A N 1
ATOM 691 C CA . PHE A 1 83 ? 14.845 8.496 -14.499 1.00 62.91 83 PHE A CA 1
ATOM 692 C C . PHE A 1 83 ? 14.926 9.497 -13.333 1.00 62.91 83 PHE A C 1
ATOM 694 O O . PHE A 1 83 ? 15.783 9.352 -12.468 1.00 62.91 83 PHE A O 1
ATOM 701 N N . GLN A 1 84 ? 14.059 10.514 -13.299 1.00 64.19 84 GLN A N 1
ATOM 702 C CA . GLN A 1 84 ? 14.142 11.615 -12.321 1.00 64.19 84 GLN A CA 1
ATOM 703 C C . GLN A 1 84 ? 12.886 11.756 -11.447 1.00 64.19 84 GLN A C 1
ATOM 705 O O . GLN A 1 84 ? 12.945 12.326 -10.358 1.00 64.19 84 GLN A O 1
ATOM 710 N N . ARG A 1 85 ? 11.728 11.252 -11.894 1.00 67.56 85 ARG A N 1
ATOM 711 C CA . ARG A 1 85 ? 10.457 11.416 -11.176 1.00 67.56 85 ARG A CA 1
ATOM 712 C C . ARG A 1 85 ? 9.473 10.312 -11.533 1.00 67.56 85 ARG A C 1
ATOM 714 O O . ARG A 1 85 ? 9.394 9.929 -12.693 1.00 67.56 85 ARG A O 1
ATOM 721 N N . ALA A 1 86 ? 8.700 9.842 -10.552 1.00 68.88 86 ALA A N 1
ATOM 722 C CA . ALA A 1 86 ? 7.606 8.902 -10.791 1.00 68.88 86 ALA A CA 1
ATOM 723 C C . ALA A 1 86 ? 6.599 9.474 -11.817 1.00 68.88 86 ALA A C 1
ATOM 725 O O . ALA A 1 86 ? 6.366 10.687 -11.797 1.00 68.88 86 ALA A O 1
ATOM 726 N N . PRO A 1 87 ? 5.982 8.638 -12.677 1.00 71.56 87 PRO A N 1
ATOM 727 C CA . PRO A 1 87 ? 5.054 9.124 -13.694 1.00 71.56 87 PRO A CA 1
ATOM 728 C C . PRO A 1 87 ? 3.812 9.749 -13.048 1.00 71.56 87 PRO A C 1
ATOM 730 O O . PRO A 1 87 ? 3.395 9.330 -11.967 1.00 71.56 87 PRO A O 1
ATOM 733 N N . ASP A 1 88 ? 3.149 10.681 -13.733 1.00 73.19 88 ASP A N 1
ATOM 734 C CA . ASP A 1 88 ? 1.930 11.333 -13.224 1.00 73.19 88 ASP A CA 1
ATOM 735 C C . ASP A 1 88 ? 0.828 10.339 -12.834 1.00 73.19 88 ASP A C 1
ATOM 737 O O . ASP A 1 88 ? 0.120 10.545 -11.847 1.00 73.19 88 ASP A O 1
ATOM 741 N N . ALA A 1 89 ? 0.711 9.232 -13.572 1.00 71.56 89 ALA A N 1
ATOM 742 C CA . ALA A 1 89 ? -0.220 8.149 -13.263 1.00 71.56 89 ALA A CA 1
ATOM 743 C C . ALA A 1 89 ? 0.088 7.456 -11.921 1.00 71.56 89 ALA A C 1
ATOM 745 O O . ALA A 1 89 ? -0.820 6.963 -11.259 1.00 71.56 89 ALA A O 1
ATOM 746 N N . TRP A 1 90 ? 1.350 7.459 -11.483 1.00 70.56 90 TRP A N 1
ATOM 747 C CA . TRP A 1 90 ? 1.752 6.974 -10.163 1.00 70.56 90 TRP A CA 1
ATOM 748 C C . TRP A 1 90 ? 1.443 7.994 -9.062 1.00 70.56 90 TRP A C 1
ATOM 750 O O . TRP A 1 90 ? 1.061 7.622 -7.957 1.00 70.56 90 TRP A O 1
ATOM 760 N N . LEU A 1 91 ? 1.585 9.289 -9.362 1.00 70.44 91 LEU A N 1
ATOM 761 C CA . LEU A 1 91 ? 1.281 10.383 -8.430 1.00 70.44 91 LEU A CA 1
ATOM 762 C C . LEU A 1 91 ? -0.227 10.593 -8.221 1.00 70.44 91 LEU A C 1
ATOM 764 O O . LEU A 1 91 ? -0.633 11.210 -7.235 1.00 70.44 91 LEU A O 1
ATOM 768 N N . LYS A 1 92 ? -1.056 10.094 -9.145 1.00 74.06 92 LYS A N 1
ATOM 769 C CA . LYS A 1 92 ? -2.522 10.163 -9.110 1.00 74.06 92 LYS A CA 1
ATOM 770 C C . LYS A 1 92 ? -3.106 8.754 -8.980 1.00 74.06 92 LYS A C 1
ATOM 772 O O . LYS A 1 92 ? -3.663 8.236 -9.950 1.00 74.06 92 LYS A O 1
ATOM 777 N N . PRO A 1 93 ? -2.993 8.126 -7.799 1.00 79.50 93 PRO A N 1
ATOM 778 C CA . PRO A 1 93 ? -3.527 6.792 -7.600 1.00 79.50 93 PRO A CA 1
ATOM 779 C C . PRO A 1 93 ? -5.030 6.772 -7.878 1.00 79.50 93 PRO A C 1
ATOM 781 O O . PRO A 1 93 ? -5.754 7.710 -7.542 1.00 79.50 93 PRO A O 1
ATOM 784 N N . VAL A 1 94 ? -5.492 5.703 -8.524 1.00 83.06 94 VAL A N 1
ATOM 785 C CA . VAL A 1 94 ? -6.919 5.467 -8.751 1.00 83.06 94 VAL A CA 1
ATOM 786 C C . VAL A 1 94 ? -7.481 4.799 -7.505 1.00 83.06 94 VAL A C 1
ATOM 788 O O . VAL A 1 94 ? -7.246 3.617 -7.248 1.00 83.06 94 VAL A O 1
ATOM 791 N N . LEU A 1 95 ? -8.190 5.588 -6.711 1.00 85.56 95 LEU A N 1
ATOM 792 C CA . LEU A 1 95 ? -8.838 5.192 -5.474 1.00 85.56 95 LEU A CA 1
ATOM 793 C C . LEU A 1 95 ? -10.339 4.998 -5.716 1.00 85.56 95 LEU A C 1
ATOM 795 O O . LEU A 1 95 ? -10.905 5.627 -6.614 1.00 85.56 95 LEU A O 1
ATOM 799 N N . PRO A 1 96 ? -10.991 4.121 -4.934 1.00 86.75 96 PRO A N 1
ATOM 800 C CA . PRO A 1 96 ? -12.421 3.879 -5.052 1.00 86.75 96 PRO A CA 1
ATOM 801 C C . PRO A 1 96 ? -13.238 5.160 -4.867 1.00 86.75 96 PRO A C 1
ATOM 803 O O . PRO A 1 96 ? -12.827 6.109 -4.191 1.00 86.75 96 PRO A O 1
ATOM 806 N N . ASP A 1 97 ? -14.430 5.155 -5.449 1.00 89.81 97 ASP A N 1
ATOM 807 C CA . ASP A 1 97 ? -15.368 6.262 -5.342 1.00 89.81 97 ASP A CA 1
ATOM 808 C C . ASP A 1 97 ? -16.018 6.296 -3.955 1.00 89.81 97 ASP A C 1
ATOM 810 O O . ASP A 1 97 ? -16.239 5.267 -3.308 1.00 89.81 97 ASP A O 1
ATOM 814 N N . CYS A 1 98 ? -16.357 7.498 -3.488 1.00 86.81 98 CYS A N 1
ATOM 815 C CA . CYS A 1 98 ? -17.102 7.631 -2.242 1.00 86.81 98 CYS A CA 1
ATOM 816 C C . CYS A 1 98 ? -18.533 7.106 -2.431 1.00 86.81 98 CYS A C 1
ATOM 818 O O . CYS A 1 98 ? -19.282 7.636 -3.251 1.00 86.81 98 CYS A O 1
ATOM 820 N N . LYS A 1 99 ? -18.945 6.116 -1.631 1.00 83.94 99 LYS A N 1
ATOM 821 C CA . LYS A 1 99 ? -20.271 5.480 -1.750 1.00 83.94 99 LYS A CA 1
ATOM 822 C C . LYS A 1 99 ? -21.448 6.433 -1.497 1.00 83.94 99 LYS A C 1
ATOM 824 O O . LYS A 1 99 ? -22.511 6.234 -2.071 1.00 83.94 99 LYS A O 1
ATOM 829 N N . SER A 1 100 ? -21.270 7.466 -0.671 1.00 85.38 100 SER A N 1
ATOM 830 C CA . SER A 1 100 ? -22.350 8.413 -0.343 1.00 85.38 100 SER A CA 1
ATOM 831 C C . SER A 1 100 ? -22.485 9.538 -1.362 1.00 85.38 100 SER A C 1
ATOM 833 O O . SER A 1 100 ? -23.543 9.701 -1.956 1.00 85.38 100 SER A O 1
ATOM 835 N N . CYS A 1 101 ? -21.417 10.298 -1.614 1.00 85.81 101 CYS A N 1
ATOM 836 C CA . CYS A 1 101 ? -21.487 11.469 -2.494 1.00 85.81 101 CYS A CA 1
ATOM 837 C C . CYS A 1 101 ? -21.108 11.175 -3.950 1.00 85.81 101 CYS A C 1
ATOM 839 O O . CYS A 1 101 ? -21.099 12.091 -4.770 1.00 85.81 101 CYS A O 1
ATOM 841 N N . ARG A 1 102 ? -20.733 9.924 -4.264 1.00 83.50 102 ARG A N 1
ATOM 842 C CA . ARG A 1 102 ? -20.338 9.443 -5.603 1.00 83.50 102 ARG A CA 1
ATOM 843 C C . ARG A 1 102 ? -19.218 10.260 -6.261 1.00 83.50 102 ARG A C 1
ATOM 845 O O . ARG A 1 102 ? -19.013 10.202 -7.471 1.00 83.50 102 ARG A O 1
ATOM 852 N N . ARG A 1 103 ? -18.467 11.028 -5.462 1.00 84.56 103 ARG A N 1
ATOM 853 C CA . ARG A 1 103 ? -17.284 11.770 -5.909 1.00 84.56 103 ARG A CA 1
ATOM 854 C C . ARG A 1 103 ? -16.211 10.763 -6.311 1.00 84.56 103 ARG A C 1
ATOM 856 O O . ARG A 1 103 ? -15.786 9.946 -5.489 1.00 84.56 103 ARG A O 1
ATOM 863 N N . LYS A 1 104 ? -15.771 10.868 -7.564 1.00 85.75 104 LYS A N 1
ATOM 864 C CA . LYS A 1 104 ? -14.809 9.939 -8.151 1.00 85.75 104 LYS A CA 1
ATOM 865 C C . LYS A 1 104 ? -13.395 10.163 -7.641 1.00 85.75 104 LYS A C 1
ATOM 867 O O . LYS A 1 104 ? -12.950 11.312 -7.598 1.00 85.75 104 LYS A O 1
ATOM 872 N N . ASN A 1 105 ? -12.689 9.085 -7.307 1.00 83.31 105 ASN A N 1
ATOM 873 C CA . ASN A 1 105 ? -11.269 9.110 -6.935 1.00 83.31 105 ASN A CA 1
ATOM 874 C C . ASN A 1 105 ? -10.904 10.185 -5.876 1.00 83.31 105 ASN A C 1
ATOM 876 O O . ASN A 1 105 ? -9.937 10.937 -6.023 1.00 83.31 105 ASN A O 1
ATOM 880 N N . LYS A 1 106 ? -11.739 10.340 -4.838 1.00 86.69 106 LYS A N 1
ATOM 881 C CA . LYS A 1 106 ? -11.523 11.323 -3.752 1.00 86.69 106 LYS A CA 1
ATOM 882 C C . LYS A 1 106 ? -11.265 10.704 -2.380 1.00 86.69 106 LYS A C 1
ATOM 884 O O . LYS A 1 106 ? -10.956 11.443 -1.444 1.00 86.69 106 LYS A O 1
ATOM 889 N N . MET A 1 107 ? -11.403 9.388 -2.242 1.00 89.75 107 MET A N 1
ATOM 890 C CA . MET A 1 107 ? -11.007 8.693 -1.016 1.00 89.75 107 MET A CA 1
ATOM 891 C C . MET A 1 107 ? -9.498 8.885 -0.801 1.00 89.75 107 MET A C 1
ATOM 893 O O . MET A 1 107 ? -8.766 9.047 -1.768 1.00 89.75 107 MET A O 1
ATOM 897 N N . GLN A 1 108 ? -9.016 8.901 0.438 1.00 90.12 108 GLN A N 1
ATOM 898 C CA . GLN A 1 108 ? -7.579 8.954 0.735 1.00 90.12 108 GLN A CA 1
ATOM 899 C C . GLN A 1 108 ? -7.262 8.058 1.933 1.00 90.12 108 GLN A C 1
ATOM 901 O O . GLN A 1 108 ? -8.165 7.813 2.727 1.00 90.12 108 GLN A O 1
ATOM 906 N N . PRO A 1 109 ? -6.022 7.592 2.118 1.00 91.25 109 PRO A N 1
ATOM 907 C CA . PRO A 1 109 ? -5.680 6.792 3.289 1.00 91.25 109 PRO A CA 1
ATOM 908 C C . PRO A 1 109 ? -5.957 7.539 4.590 1.00 91.25 109 PRO A C 1
ATOM 910 O O . PRO A 1 109 ? -5.569 8.701 4.741 1.00 91.25 109 PRO A O 1
ATOM 913 N N . LEU A 1 110 ? -6.623 6.864 5.522 1.00 90.94 110 LEU A N 1
ATOM 914 C CA . LEU A 1 110 ? -6.785 7.342 6.884 1.00 90.94 110 LEU A CA 1
ATOM 915 C C . LEU A 1 110 ? -5.483 7.074 7.644 1.00 90.94 110 LEU A C 1
ATOM 917 O O . LEU A 1 110 ? -5.064 5.930 7.795 1.00 90.94 110 LEU A O 1
ATOM 921 N N . ILE A 1 111 ? -4.822 8.141 8.090 1.00 87.25 111 ILE A N 1
ATOM 922 C CA . ILE A 1 111 ? -3.593 8.071 8.882 1.00 87.25 111 ILE A CA 1
ATOM 923 C C . ILE A 1 111 ? -3.827 8.884 10.147 1.00 87.25 111 ILE A C 1
ATOM 925 O O . ILE A 1 111 ? -3.781 10.112 10.115 1.00 87.25 111 ILE A O 1
ATOM 929 N N . GLU A 1 112 ? -4.077 8.199 11.257 1.00 83.12 112 GLU A N 1
ATOM 930 C CA . GLU A 1 112 ? -4.336 8.855 12.541 1.00 83.12 112 GLU A CA 1
ATOM 931 C C . GLU A 1 112 ? -3.035 9.223 13.256 1.00 83.12 112 GLU A C 1
ATOM 933 O O . GLU A 1 112 ? -2.876 10.328 13.773 1.00 83.12 112 GLU A O 1
ATOM 938 N N . LYS A 1 113 ? -2.059 8.309 13.250 1.00 82.81 113 LYS A N 1
ATOM 939 C CA . LYS A 1 113 ? -0.761 8.493 13.904 1.00 82.81 113 LYS A CA 1
ATOM 940 C C . LYS A 1 113 ? 0.366 8.069 12.975 1.00 82.81 113 LYS A C 1
ATOM 942 O O . LYS A 1 113 ? 0.378 6.954 12.464 1.00 82.81 113 LYS A O 1
ATOM 947 N N . LYS A 1 114 ? 1.391 8.920 12.838 1.00 76.69 114 LYS A N 1
ATOM 948 C CA . LYS A 1 114 ? 2.563 8.635 11.984 1.00 76.69 114 LYS A CA 1
ATOM 949 C C . LYS A 1 114 ? 3.283 7.325 12.344 1.00 76.69 114 LYS A C 1
ATOM 951 O O . LYS A 1 114 ? 3.808 6.657 11.463 1.00 76.69 114 LYS A O 1
ATOM 956 N N . LYS A 1 115 ? 3.297 6.954 13.629 1.00 77.44 115 LYS A N 1
ATOM 957 C CA . LYS A 1 115 ? 3.954 5.733 14.131 1.00 77.44 115 LYS A CA 1
ATOM 958 C C . LYS A 1 115 ? 3.228 4.429 13.770 1.00 77.44 115 LYS A C 1
ATOM 960 O O . LYS A 1 115 ? 3.843 3.375 13.831 1.00 77.44 115 LYS A O 1
ATOM 965 N N . GLU A 1 116 ? 1.951 4.508 13.405 1.00 81.56 116 GLU A N 1
ATOM 966 C CA . GLU A 1 116 ? 1.078 3.360 13.107 1.00 81.56 116 GLU A CA 1
ATOM 967 C C . GLU A 1 116 ? 0.801 3.235 11.596 1.00 81.56 116 GLU A C 1
ATOM 969 O O . GLU A 1 116 ? -0.071 2.485 11.170 1.00 81.56 116 GLU A O 1
ATOM 974 N N . ILE A 1 117 ? 1.547 3.966 10.758 1.00 83.56 117 ILE A N 1
ATOM 975 C CA . ILE A 1 117 ? 1.380 3.911 9.305 1.00 83.56 117 ILE A CA 1
ATOM 976 C C . ILE A 1 117 ? 1.704 2.503 8.786 1.00 83.56 117 ILE A C 1
ATOM 978 O O . ILE A 1 117 ? 2.833 2.023 8.909 1.00 83.56 117 ILE A O 1
ATOM 982 N N . ASN A 1 118 ? 0.739 1.889 8.097 1.00 87.62 118 ASN A N 1
ATOM 983 C CA . ASN A 1 118 ? 0.988 0.728 7.249 1.00 87.62 118 ASN A CA 1
ATOM 984 C C . ASN A 1 118 ? 1.685 1.174 5.951 1.00 87.62 118 ASN A C 1
ATOM 986 O O . ASN A 1 118 ? 1.050 1.513 4.949 1.00 87.62 118 ASN A O 1
ATOM 990 N N . TRP A 1 119 ? 3.016 1.201 5.980 1.00 86.25 119 TRP A N 1
ATOM 991 C CA . TRP A 1 119 ? 3.835 1.670 4.860 1.00 86.25 119 TRP A CA 1
ATOM 992 C C . TRP A 1 119 ? 3.679 0.820 3.602 1.00 86.25 119 TRP A C 1
ATOM 994 O O . TRP A 1 119 ? 3.629 1.369 2.501 1.00 86.25 119 TRP A O 1
ATOM 1004 N N . VAL A 1 120 ? 3.559 -0.502 3.758 1.00 88.94 120 VAL A N 1
ATOM 1005 C CA . VAL A 1 120 ? 3.413 -1.417 2.620 1.00 88.94 120 VAL A CA 1
ATOM 1006 C C . VAL A 1 120 ? 2.113 -1.116 1.880 1.00 88.94 120 VAL A C 1
ATOM 1008 O O . VAL A 1 120 ? 2.118 -0.963 0.661 1.00 88.94 120 VAL A O 1
ATOM 1011 N N . PHE A 1 121 ? 1.018 -0.921 2.617 1.00 90.94 121 PHE A N 1
ATOM 1012 C CA . PHE A 1 121 ? -0.260 -0.516 2.042 1.00 90.94 121 PHE A CA 1
ATOM 1013 C C . PHE A 1 121 ? -0.154 0.778 1.228 1.00 90.94 121 PHE A C 1
ATOM 1015 O O . PHE A 1 121 ? -0.544 0.791 0.062 1.00 90.94 121 PHE A O 1
ATOM 1022 N N . LEU A 1 122 ? 0.419 1.844 1.804 1.00 89.75 122 LEU A N 1
ATOM 1023 C CA . LEU A 1 122 ? 0.532 3.146 1.134 1.00 89.75 122 LEU A CA 1
ATOM 1024 C C . LEU A 1 122 ? 1.347 3.086 -0.160 1.00 89.75 122 LEU A C 1
ATOM 1026 O O . LEU A 1 122 ? 0.990 3.747 -1.138 1.00 89.75 122 LEU A O 1
ATOM 1030 N N . VAL A 1 123 ? 2.434 2.313 -0.167 1.00 87.44 123 VAL A N 1
ATOM 1031 C CA . VAL A 1 123 ? 3.269 2.121 -1.358 1.00 87.44 123 VAL A CA 1
ATOM 1032 C C . VAL A 1 123 ? 2.492 1.372 -2.439 1.00 87.44 123 VAL A C 1
ATOM 1034 O O . VAL A 1 123 ? 2.467 1.820 -3.583 1.00 87.44 123 VAL A O 1
ATOM 1037 N N . LEU A 1 124 ? 1.795 0.289 -2.084 1.00 89.12 124 LEU A N 1
ATOM 1038 C CA . LEU A 1 124 ? 1.049 -0.537 -3.042 1.00 89.12 124 LEU A CA 1
ATOM 1039 C C . LEU A 1 124 ? -0.147 0.175 -3.685 1.00 89.12 124 LEU A C 1
ATOM 1041 O O . LEU A 1 124 ? -0.576 -0.208 -4.775 1.00 89.12 124 LEU A O 1
ATOM 1045 N N . ILE A 1 125 ? -0.705 1.191 -3.028 1.00 88.69 125 ILE A N 1
ATOM 1046 C CA . ILE A 1 125 ? -1.775 2.018 -3.601 1.00 88.69 125 ILE A CA 1
ATOM 1047 C C . ILE A 1 125 ? -1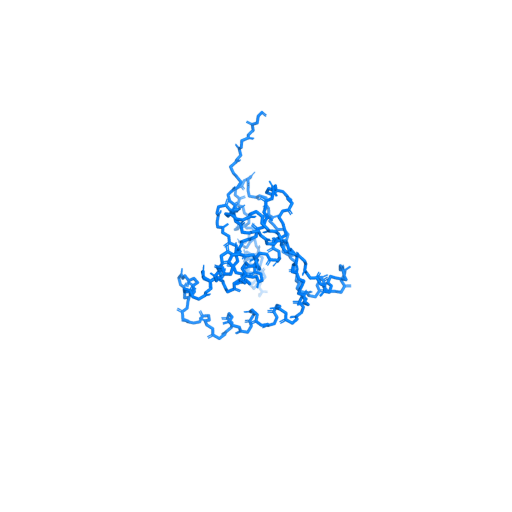.265 3.313 -4.232 1.00 88.69 125 ILE A C 1
ATOM 1049 O O . ILE A 1 125 ? -2.083 4.052 -4.759 1.00 88.69 125 ILE A O 1
ATOM 1053 N N . GLY A 1 126 ? 0.037 3.611 -4.181 1.00 86.00 126 GLY A N 1
ATOM 1054 C CA . GLY A 1 126 ? 0.597 4.847 -4.740 1.00 86.00 126 GLY A CA 1
ATOM 1055 C C . GLY A 1 126 ? 0.281 6.115 -3.934 1.00 86.00 126 GLY A C 1
ATOM 1056 O O . GLY A 1 126 ? 0.371 7.218 -4.459 1.00 86.00 126 GLY A O 1
ATOM 1057 N N . CYS A 1 127 ? -0.079 5.995 -2.652 1.00 86.94 127 CYS A N 1
ATOM 1058 C CA . CYS A 1 127 ? -0.401 7.137 -1.780 1.00 86.94 127 CYS A CA 1
ATOM 1059 C C . CYS A 1 127 ? 0.739 7.526 -0.824 1.00 86.94 127 CYS A C 1
ATOM 1061 O O . CYS A 1 127 ? 0.524 8.274 0.136 1.00 86.94 127 CYS A O 1
ATOM 1063 N N . CYS A 1 128 ? 1.952 7.020 -1.043 1.00 79.44 128 CYS A N 1
ATOM 1064 C CA . CYS A 1 128 ? 3.107 7.417 -0.247 1.00 79.44 128 CYS A CA 1
ATOM 1065 C C . CYS A 1 128 ? 3.468 8.886 -0.540 1.00 79.44 128 CYS A C 1
ATOM 1067 O O . CYS A 1 128 ? 3.760 9.248 -1.677 1.00 79.44 128 CYS A O 1
ATOM 1069 N N . ASN A 1 129 ? 3.438 9.744 0.483 1.00 71.56 129 ASN A N 1
ATOM 1070 C CA . ASN A 1 129 ? 3.771 11.165 0.375 1.00 71.56 129 ASN A CA 1
ATOM 1071 C C . ASN A 1 129 ? 4.977 11.476 1.270 1.00 71.56 129 ASN A C 1
ATOM 1073 O O . ASN A 1 129 ? 5.018 11.049 2.422 1.00 71.56 129 ASN A O 1
ATOM 1077 N N . VAL A 1 130 ? 5.920 12.283 0.775 1.00 64.06 130 VAL A N 1
ATOM 1078 C CA . VAL A 1 130 ? 7.107 12.746 1.521 1.00 64.06 130 VAL A CA 1
ATOM 1079 C C . VAL A 1 130 ? 6.740 13.421 2.851 1.00 64.06 130 VAL A C 1
ATOM 1081 O O . VAL A 1 130 ? 7.474 13.309 3.829 1.00 64.06 130 VAL A O 1
ATOM 1084 N N . ARG A 1 131 ? 5.563 14.049 2.950 1.00 66.81 131 ARG A N 1
ATOM 1085 C CA . ARG A 1 131 ? 5.046 14.621 4.208 1.00 66.81 131 ARG A CA 1
ATOM 1086 C C . ARG A 1 131 ? 4.846 13.577 5.314 1.00 66.81 131 ARG A C 1
ATOM 1088 O O . ARG A 1 131 ? 4.958 13.912 6.494 1.00 66.81 131 ARG A O 1
ATOM 1095 N N . HIS A 1 132 ? 4.565 12.326 4.949 1.00 63.09 132 HIS A N 1
ATOM 1096 C CA . HIS A 1 132 ? 4.489 11.215 5.899 1.00 63.09 132 HIS A CA 1
ATOM 1097 C C . HIS A 1 132 ? 5.884 10.758 6.349 1.00 63.09 132 HIS A C 1
ATOM 1099 O O . HIS A 1 132 ? 6.021 10.276 7.469 1.00 63.09 132 HIS A O 1
ATOM 1105 N N . LEU A 1 133 ? 6.909 10.948 5.511 1.00 62.62 133 LEU A N 1
ATOM 1106 C CA . LEU A 1 133 ? 8.290 10.507 5.744 1.00 62.62 133 LEU A CA 1
ATOM 1107 C C . LEU A 1 133 ? 9.119 11.504 6.570 1.00 62.62 133 LEU A C 1
ATOM 1109 O O . LEU A 1 133 ? 10.073 11.103 7.231 1.00 62.62 133 LEU A O 1
ATOM 1113 N N . HIS A 1 134 ? 8.747 12.788 6.594 1.00 58.38 134 HIS A N 1
ATOM 1114 C CA . HIS A 1 134 ? 9.388 13.761 7.480 1.00 58.38 134 HIS A CA 1
ATOM 1115 C C . HIS A 1 134 ? 8.994 13.510 8.947 1.00 58.38 134 HIS A C 1
ATOM 1117 O O . HIS A 1 134 ? 7.891 13.855 9.400 1.00 58.38 134 HIS A O 1
ATOM 1123 N N . MET A 1 135 ? 9.926 12.925 9.700 1.00 50.84 135 MET A N 1
ATOM 1124 C CA . MET A 1 135 ? 9.943 12.947 11.160 1.00 50.84 135 MET A CA 1
ATOM 1125 C C . MET A 1 135 ? 10.482 14.311 11.602 1.00 50.84 135 MET A C 1
ATOM 1127 O O . MET A 1 135 ? 11.681 14.482 11.791 1.00 50.84 135 MET A O 1
ATOM 1131 N N . THR A 1 136 ? 9.619 15.318 11.734 1.00 46.72 136 THR A N 1
ATOM 1132 C CA . THR A 1 136 ? 9.999 16.530 12.469 1.00 46.72 136 THR A CA 1
ATOM 1133 C C . THR A 1 136 ? 10.190 16.126 13.925 1.00 46.72 136 THR A C 1
ATOM 1135 O O . THR A 1 136 ? 9.217 15.787 14.60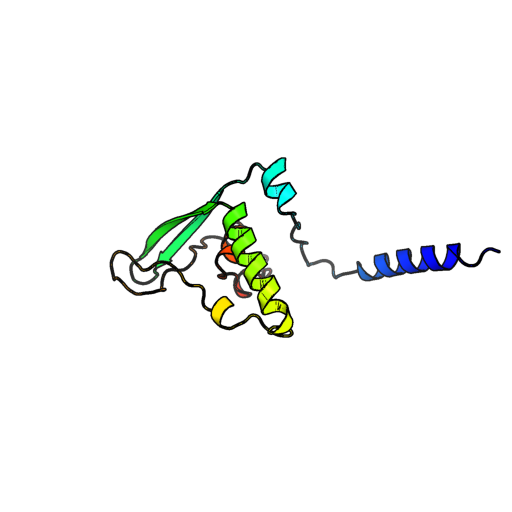3 1.00 46.72 136 THR A O 1
ATOM 1138 N N . GLY A 1 137 ? 11.442 16.094 14.377 1.00 50.44 137 GLY A N 1
ATOM 1139 C CA . GLY A 1 137 ? 11.799 15.881 15.772 1.00 50.44 137 GLY A CA 1
ATOM 1140 C C . GLY A 1 137 ? 11.284 17.029 16.633 1.00 50.44 137 GLY A C 1
ATOM 1141 O O . GLY A 1 137 ? 12.025 17.949 16.945 1.00 50.44 137 GLY A O 1
ATOM 1142 N N . ALA A 1 138 ? 10.012 16.977 17.016 1.00 42.34 138 ALA A N 1
ATOM 1143 C CA . ALA A 1 138 ? 9.500 17.749 18.133 1.00 42.34 138 ALA A CA 1
ATOM 1144 C C . ALA A 1 138 ? 9.772 16.926 19.395 1.00 42.34 138 ALA A C 1
ATOM 1146 O O . ALA A 1 138 ? 8.951 16.103 19.803 1.00 42.34 138 ALA A O 1
ATOM 1147 N N . ARG A 1 139 ? 10.968 17.103 19.966 1.00 39.81 139 ARG A N 1
ATOM 1148 C CA . ARG A 1 139 ? 11.174 16.804 21.385 1.00 39.81 139 ARG A CA 1
ATOM 1149 C C . ARG A 1 139 ? 10.280 17.778 22.156 1.00 39.81 139 ARG A C 1
ATOM 1151 O O . ARG A 1 139 ? 10.406 18.986 21.963 1.00 39.81 139 ARG A O 1
ATOM 1158 N N . LYS A 1 140 ? 9.336 17.240 22.924 1.00 37.50 140 LYS A N 1
ATOM 1159 C CA . LYS A 1 140 ? 8.784 17.932 24.089 1.00 37.50 140 LYS A CA 1
ATOM 1160 C C . LYS A 1 140 ? 9.695 17.640 25.269 1.00 37.50 140 LYS A C 1
ATOM 1162 O O . LYS A 1 140 ? 10.249 16.515 25.275 1.00 37.50 140 LYS A O 1
#

InterPro domains:
  IPR055513 Domain of unknown function DUF708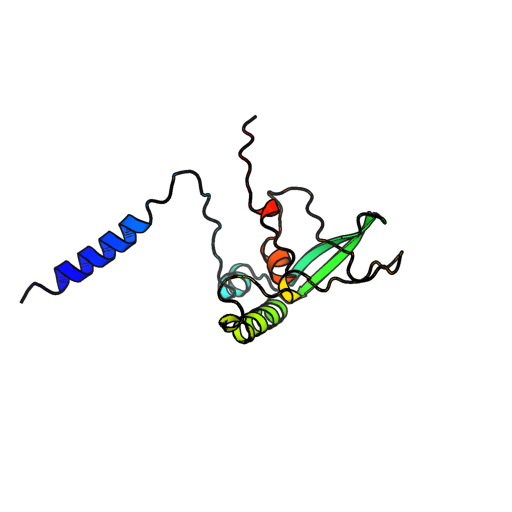6 [PF23324] (37-134)

Organism: Vicia faba (NCBI:txid3906)